Protein AF-A0A180FGI7-F1 (afdb_monomer_lite)

Radius of gyration: 23.94 Å; chains: 1; bounding box: 54×24×76 Å

Sequence (99 aa):
MFRSRNYRINWSELLYYGLFINIYLCAVKYNFIRMVEFIGTNAGLVWSALSEGGKQSVKEVRKATKIKEKDLYAAFGWLAKEGKLFFEEADDELFVRLV

Secondary structure (DSSP, 8-state):
----------HHHHHHHHHHHHHHHHHHHHHHHHHHHHHHHHHHHHHHHHHHHSSEEHHHHHHHH---HHHHHHHHHHHHHTT-EEEEEETTEEEEEE-

Structure (mmCIF, N/CA/C/O backbone):
data_AF-A0A180FGI7-F1
#
_entry.id   AF-A0A180FGI7-F1
#
loop_
_atom_site.group_PDB
_atom_site.id
_atom_site.type_symbol
_atom_site.label_atom_id
_atom_site.label_alt_id
_atom_site.label_comp_id
_atom_site.label_asym_id
_atom_site.label_entity_id
_atom_site.label_seq_id
_atom_site.pdbx_PDB_ins_code
_atom_site.Cartn_x
_atom_site.Cartn_y
_atom_site.Cartn_z
_atom_site.occupancy
_atom_site.B_iso_or_equiv
_atom_site.auth_seq_id
_atom_site.auth_comp_id
_atom_site.auth_asym_id
_atom_site.auth_atom_id
_atom_site.pdbx_PDB_model_num
ATOM 1 N N . MET A 1 1 ? 14.114 5.490 -60.212 1.00 35.16 1 MET A N 1
ATOM 2 C CA . MET A 1 1 ? 15.523 5.631 -59.781 1.00 35.16 1 MET A CA 1
ATOM 3 C C . MET A 1 1 ? 15.551 5.766 -58.260 1.00 35.16 1 MET A C 1
ATOM 5 O O . MET A 1 1 ? 15.451 6.868 -57.739 1.00 35.16 1 MET A O 1
ATOM 9 N N . PHE A 1 2 ? 15.578 4.642 -57.537 1.00 34.91 2 PHE A N 1
ATOM 10 C CA . PHE A 1 2 ? 15.638 4.642 -56.072 1.00 34.91 2 PHE A CA 1
ATOM 11 C C . PHE A 1 2 ? 17.085 4.872 -55.639 1.00 34.91 2 PHE A C 1
ATOM 13 O O . PHE A 1 2 ? 17.933 3.990 -55.742 1.00 34.91 2 PHE A O 1
ATOM 20 N N . ARG A 1 3 ? 17.385 6.097 -55.204 1.00 40.56 3 ARG A N 1
ATOM 21 C CA . ARG A 1 3 ? 18.682 6.454 -54.630 1.00 40.56 3 ARG A CA 1
ATOM 22 C C . ARG A 1 3 ? 18.753 5.858 -53.221 1.00 40.56 3 ARG A C 1
ATOM 24 O O . ARG A 1 3 ? 18.254 6.451 -52.269 1.00 40.56 3 ARG A O 1
ATOM 31 N N . SER A 1 4 ? 19.350 4.672 -53.108 1.00 40.28 4 SER A N 1
ATOM 32 C CA . SER A 1 4 ? 19.806 4.126 -51.828 1.00 40.28 4 SER A CA 1
ATOM 33 C C . SER A 1 4 ? 20.807 5.115 -51.228 1.00 40.28 4 SER A C 1
ATOM 35 O O . SER A 1 4 ? 21.898 5.319 -51.764 1.00 40.28 4 SER A O 1
ATOM 37 N N . ARG A 1 5 ? 20.405 5.817 -50.165 1.00 46.78 5 ARG A N 1
ATOM 38 C CA . ARG A 1 5 ? 21.340 6.587 -49.349 1.00 46.78 5 ARG A CA 1
ATOM 39 C C . ARG A 1 5 ? 22.101 5.567 -48.514 1.00 46.78 5 ARG A C 1
ATOM 41 O O . ARG A 1 5 ? 21.508 4.904 -47.674 1.00 46.78 5 ARG A O 1
ATOM 48 N N . ASN A 1 6 ? 23.397 5.427 -48.777 1.00 50.19 6 ASN A N 1
ATOM 49 C CA . ASN A 1 6 ? 24.313 4.680 -47.923 1.00 50.19 6 ASN A CA 1
ATOM 50 C C . ASN A 1 6 ? 24.257 5.270 -46.508 1.00 50.19 6 ASN A C 1
ATOM 52 O O . ASN A 1 6 ? 24.907 6.277 -46.225 1.00 50.19 6 ASN A O 1
ATOM 56 N N . TYR A 1 7 ? 23.477 4.655 -45.623 1.00 50.06 7 TYR A N 1
ATOM 57 C CA . TYR A 1 7 ? 23.558 4.910 -44.193 1.00 50.06 7 TYR A CA 1
ATOM 58 C C . TYR A 1 7 ? 24.858 4.263 -43.711 1.00 50.06 7 TYR A C 1
ATOM 60 O O . TYR A 1 7 ? 24.916 3.067 -43.438 1.00 50.06 7 TYR A O 1
ATOM 68 N N . ARG A 1 8 ? 25.942 5.045 -43.682 1.00 51.84 8 ARG A N 1
ATOM 69 C CA . ARG A 1 8 ? 27.185 4.662 -43.008 1.00 51.84 8 ARG A CA 1
ATOM 70 C C . ARG A 1 8 ? 26.887 4.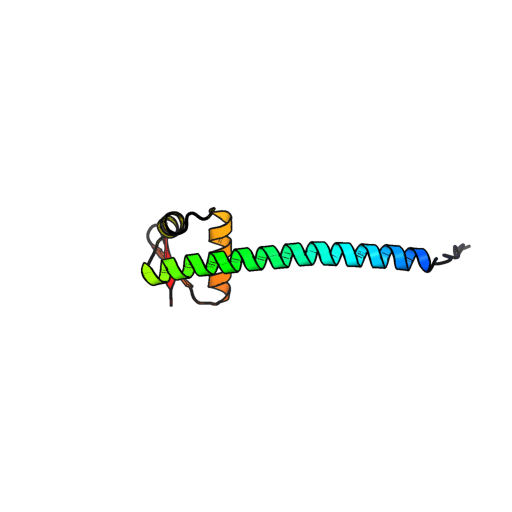683 -41.510 1.00 51.84 8 ARG A C 1
ATOM 72 O O . ARG A 1 8 ? 27.006 5.724 -40.877 1.00 51.84 8 ARG A O 1
ATOM 79 N N . ILE A 1 9 ? 26.416 3.556 -40.982 1.00 58.25 9 ILE A N 1
ATOM 80 C CA . ILE A 1 9 ? 26.127 3.396 -39.557 1.00 58.25 9 ILE A CA 1
ATOM 81 C C . ILE A 1 9 ? 27.437 3.610 -38.797 1.00 58.25 9 ILE A C 1
ATOM 83 O O . ILE A 1 9 ? 28.400 2.862 -38.976 1.00 58.25 9 ILE A O 1
ATOM 87 N N . ASN A 1 10 ? 27.486 4.668 -37.993 1.00 63.09 10 ASN A N 1
ATOM 88 C CA . ASN A 1 10 ? 28.641 4.981 -37.174 1.00 63.09 10 ASN A CA 1
ATOM 89 C C . ASN A 1 10 ? 28.524 4.204 -35.859 1.00 63.09 10 ASN A C 1
ATOM 91 O O . ASN A 1 10 ? 27.660 4.482 -35.028 1.00 63.09 10 ASN A O 1
ATOM 95 N N . TRP A 1 11 ? 29.366 3.186 -35.684 1.00 59.03 11 TRP A N 1
ATOM 96 C CA . TRP A 1 11 ? 29.312 2.295 -34.522 1.00 59.03 11 TRP A CA 1
ATOM 97 C C . TRP A 1 11 ? 29.507 3.037 -33.189 1.00 59.03 11 TRP A C 1
ATOM 99 O O . TRP A 1 11 ? 28.964 2.610 -32.175 1.00 59.03 11 TRP A O 1
ATOM 109 N N . SER A 1 12 ? 30.203 4.179 -33.182 1.00 66.31 12 SER A N 1
ATOM 110 C CA . SER A 1 12 ? 30.355 5.026 -31.992 1.00 66.31 12 SER A CA 1
ATOM 111 C C . SER A 1 12 ? 29.056 5.725 -31.570 1.00 66.31 12 SER A C 1
ATOM 113 O O . SER A 1 12 ? 28.803 5.839 -30.373 1.00 66.31 12 SER A O 1
ATOM 115 N N . GLU A 1 13 ? 28.198 6.133 -32.511 1.00 68.94 13 GLU A N 1
ATOM 116 C CA . GLU A 1 13 ? 26.881 6.712 -32.200 1.00 68.94 13 GLU A CA 1
ATOM 117 C C . GLU A 1 13 ? 25.943 5.653 -31.620 1.00 68.94 13 GLU A C 1
ATOM 119 O O . GLU A 1 13 ? 25.286 5.905 -30.614 1.00 68.94 13 GLU A O 1
ATOM 124 N N . LEU A 1 14 ? 25.926 4.440 -32.184 1.00 64.62 14 LEU A N 1
ATOM 125 C CA . LEU A 1 14 ? 25.129 3.335 -31.639 1.00 64.62 14 LEU A CA 1
ATOM 126 C C . LEU A 1 14 ? 25.558 2.944 -30.220 1.00 64.62 14 LEU A C 1
ATOM 128 O O . LEU A 1 14 ? 24.704 2.681 -29.374 1.00 64.62 14 LEU A O 1
ATOM 132 N N . LEU A 1 15 ? 26.864 2.945 -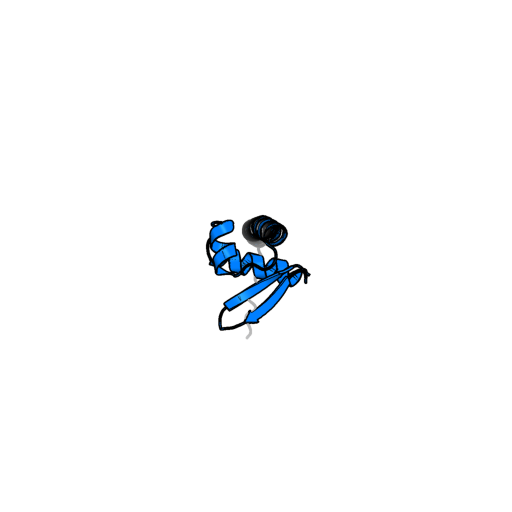29.937 1.00 66.81 15 LEU A N 1
ATOM 133 C CA . LEU A 1 15 ? 27.376 2.712 -28.586 1.00 66.81 15 LEU A CA 1
ATOM 134 C C . LEU A 1 15 ? 26.992 3.850 -27.630 1.00 66.81 15 LEU A C 1
ATOM 136 O O . LEU A 1 15 ? 26.638 3.574 -26.487 1.00 66.81 15 LEU A O 1
ATOM 140 N N . TYR A 1 16 ? 26.979 5.105 -28.093 1.00 72.06 16 TYR A N 1
ATOM 141 C CA . TYR A 1 16 ? 26.546 6.260 -27.300 1.00 72.06 16 TYR A CA 1
ATOM 142 C C . TYR A 1 16 ? 25.049 6.188 -26.963 1.00 72.06 16 TYR A C 1
ATOM 144 O O . TYR A 1 16 ? 24.683 6.241 -25.791 1.00 72.06 16 TYR A O 1
ATOM 152 N N . TYR A 1 17 ? 24.178 5.963 -27.952 1.00 66.94 17 TYR A N 1
ATOM 153 C CA . TYR A 1 17 ? 22.742 5.777 -27.711 1.00 66.94 17 TYR A CA 1
ATOM 154 C C . TYR A 1 17 ? 22.459 4.548 -26.832 1.00 66.94 17 TYR A C 1
ATOM 156 O O . TYR A 1 17 ? 21.600 4.616 -25.955 1.00 66.94 17 TYR A O 1
ATOM 164 N N . GLY A 1 18 ? 23.211 3.454 -26.996 1.00 69.44 18 GLY A N 1
ATOM 165 C CA . GLY A 1 18 ? 23.104 2.258 -26.155 1.00 69.44 18 GLY A CA 1
ATOM 166 C C . GLY A 1 18 ? 23.502 2.493 -24.691 1.00 69.44 18 GLY A C 1
ATOM 167 O O . GLY A 1 18 ? 22.791 2.054 -23.786 1.00 69.44 18 GLY A O 1
A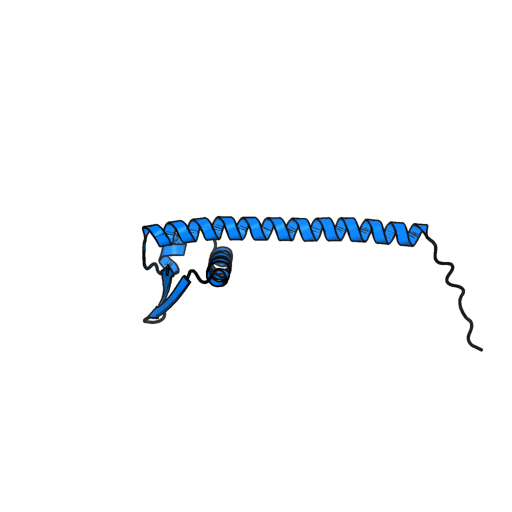TOM 168 N N . LEU A 1 19 ? 24.592 3.226 -24.440 1.00 65.25 19 LEU A N 1
ATOM 169 C CA . LEU A 1 19 ? 25.018 3.626 -23.091 1.00 65.25 19 LEU A CA 1
ATOM 170 C C . LEU A 1 19 ? 24.013 4.576 -22.429 1.00 65.25 19 LEU A C 1
ATOM 172 O O . LEU A 1 19 ? 23.681 4.393 -21.257 1.00 65.25 19 LEU A O 1
ATOM 176 N N . PHE A 1 20 ? 23.482 5.542 -23.182 1.00 69.38 20 PHE A N 1
ATOM 177 C CA . PHE A 1 20 ? 22.432 6.437 -22.695 1.00 69.38 20 PHE A CA 1
ATOM 178 C C . PHE A 1 20 ? 21.171 5.652 -22.327 1.00 69.38 20 PHE A C 1
ATOM 180 O O . PHE A 1 20 ? 20.681 5.771 -21.207 1.00 69.38 20 PHE A O 1
ATOM 187 N N . ILE A 1 21 ? 20.686 4.777 -23.206 1.00 73.38 21 ILE A N 1
ATOM 188 C CA . ILE A 1 21 ? 19.515 3.933 -22.932 1.00 73.38 21 ILE A CA 1
ATOM 189 C C . ILE A 1 21 ? 19.713 3.084 -21.669 1.00 73.38 21 ILE A C 1
ATOM 191 O O . ILE A 1 21 ? 18.793 2.984 -20.861 1.00 73.38 21 ILE A O 1
ATOM 195 N N . ASN A 1 22 ? 20.903 2.519 -21.450 1.00 74.00 22 ASN A N 1
ATOM 196 C CA . ASN A 1 22 ? 21.177 1.688 -20.276 1.00 74.00 22 ASN A CA 1
ATOM 197 C C . ASN A 1 22 ? 21.153 2.497 -18.966 1.00 74.00 22 ASN A C 1
ATOM 199 O O . ASN A 1 22 ? 20.536 2.077 -17.990 1.00 74.00 22 ASN A O 1
ATOM 203 N N . ILE A 1 23 ? 21.735 3.699 -18.960 1.00 72.69 23 ILE A N 1
ATOM 204 C CA . ILE A 1 23 ? 21.710 4.605 -17.800 1.00 72.69 23 ILE A CA 1
ATOM 205 C C . ILE A 1 23 ? 20.280 5.065 -17.485 1.00 72.69 23 ILE A C 1
ATOM 207 O O . ILE A 1 23 ? 19.870 5.038 -16.323 1.00 72.69 23 ILE A O 1
ATOM 211 N N . TYR A 1 24 ? 19.491 5.428 -18.500 1.00 72.50 24 TYR A N 1
ATOM 212 C CA . TYR A 1 24 ? 18.091 5.821 -18.311 1.00 72.50 24 TYR A CA 1
ATOM 213 C C . TYR A 1 24 ? 17.219 4.648 -17.843 1.00 72.50 24 TYR A C 1
ATOM 215 O O . TYR A 1 24 ? 16.436 4.805 -16.907 1.00 72.50 24 TYR A O 1
ATOM 223 N N . LEU A 1 25 ? 17.382 3.455 -18.422 1.00 74.12 25 LEU A N 1
ATOM 224 C CA . LEU A 1 25 ? 16.702 2.242 -17.954 1.00 74.12 25 LEU A CA 1
ATOM 225 C C . LEU A 1 25 ? 17.091 1.902 -16.513 1.00 74.12 25 LEU A C 1
ATOM 227 O O . LEU A 1 25 ? 16.222 1.540 -15.725 1.00 74.12 25 LEU A O 1
ATOM 231 N N . CYS A 1 26 ? 18.365 2.053 -16.148 1.00 71.12 26 CYS A N 1
ATOM 232 C CA . CYS A 1 26 ? 18.848 1.852 -14.785 1.00 71.12 26 CYS A CA 1
ATOM 233 C C . CYS A 1 26 ? 18.192 2.841 -13.809 1.00 71.12 26 CYS A C 1
ATOM 235 O O . CYS A 1 26 ? 17.660 2.425 -12.780 1.00 71.12 26 CYS A O 1
ATOM 237 N N . ALA A 1 27 ? 18.128 4.128 -14.164 1.00 73.31 27 ALA A N 1
ATOM 238 C CA . ALA A 1 27 ? 17.487 5.155 -13.346 1.00 73.31 27 ALA A CA 1
ATOM 239 C C . ALA A 1 27 ? 15.974 4.920 -13.181 1.00 73.31 27 ALA A C 1
ATOM 241 O O . ALA A 1 27 ? 15.447 5.013 -12.070 1.00 73.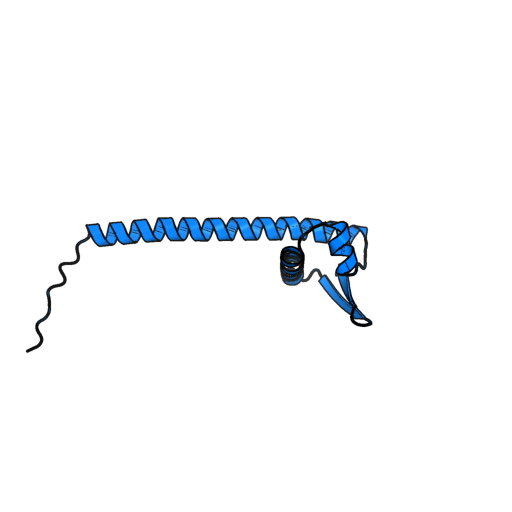31 27 ALA A O 1
ATOM 242 N N . VAL A 1 28 ? 15.261 4.568 -14.255 1.00 75.50 28 VAL A N 1
ATOM 243 C CA . VAL A 1 28 ? 13.818 4.270 -14.200 1.00 75.50 28 VAL A CA 1
ATOM 244 C C . VAL A 1 28 ? 13.553 2.995 -13.394 1.00 75.50 28 VAL A C 1
ATOM 246 O O . VAL A 1 28 ? 12.658 2.971 -12.548 1.00 75.50 28 VAL A O 1
ATOM 249 N N . LYS A 1 29 ? 14.372 1.954 -13.581 1.00 76.19 29 LYS A N 1
ATOM 250 C CA . LYS A 1 29 ? 14.274 0.699 -12.826 1.00 76.19 29 LYS A CA 1
ATOM 251 C C . LYS A 1 29 ? 14.559 0.910 -11.337 1.00 76.19 29 LYS A C 1
ATOM 253 O O . LYS A 1 29 ? 13.847 0.350 -10.510 1.00 76.19 29 LYS A O 1
ATOM 258 N N . TYR A 1 30 ? 15.531 1.753 -10.987 1.00 75.56 30 TYR A N 1
ATOM 259 C CA . TYR A 1 30 ? 15.835 2.096 -9.596 1.00 75.56 30 TYR A CA 1
ATOM 260 C C . TYR A 1 30 ? 14.665 2.816 -8.912 1.00 75.56 30 TYR A C 1
ATOM 262 O O . TYR A 1 30 ? 14.268 2.443 -7.810 1.00 75.56 30 TYR A O 1
ATOM 270 N N . ASN A 1 31 ? 14.057 3.798 -9.587 1.00 77.44 31 ASN A N 1
ATOM 271 C CA . ASN A 1 31 ? 12.878 4.497 -9.066 1.00 77.44 31 ASN A CA 1
ATOM 272 C C . ASN A 1 31 ? 11.691 3.548 -8.848 1.00 77.44 31 ASN A C 1
ATOM 274 O O . ASN A 1 31 ? 10.999 3.648 -7.835 1.00 77.44 31 ASN A O 1
ATOM 278 N N . PHE A 1 32 ? 11.483 2.595 -9.761 1.00 77.75 32 PHE A N 1
ATOM 279 C CA . PHE A 1 32 ? 10.437 1.586 -9.614 1.00 77.75 32 PHE A CA 1
ATOM 280 C C . PHE A 1 32 ? 10.686 0.657 -8.416 1.00 77.75 32 PHE A C 1
ATOM 282 O O . PHE A 1 32 ? 9.786 0.459 -7.604 1.00 77.75 32 PHE A O 1
ATOM 289 N N . ILE A 1 33 ? 11.911 0.140 -8.259 1.00 80.44 33 ILE A N 1
ATOM 290 C CA . ILE A 1 33 ? 12.285 -0.729 -7.128 1.00 80.44 33 ILE A CA 1
ATOM 291 C C . ILE A 1 33 ? 12.064 -0.001 -5.795 1.00 80.44 33 ILE A C 1
ATOM 293 O O . ILE A 1 33 ? 11.426 -0.544 -4.896 1.00 80.44 33 ILE A O 1
ATOM 297 N N . ARG A 1 34 ? 12.491 1.264 -5.700 1.00 82.56 34 ARG A N 1
ATOM 298 C CA . ARG A 1 34 ? 12.319 2.088 -4.494 1.00 82.56 34 ARG A CA 1
ATOM 299 C C . ARG A 1 34 ? 10.853 2.322 -4.129 1.00 82.56 34 ARG A C 1
ATOM 301 O O . ARG A 1 34 ? 10.511 2.297 -2.950 1.00 82.56 34 ARG A O 1
ATOM 308 N N . MET A 1 35 ? 9.986 2.543 -5.118 1.00 81.62 35 MET A N 1
ATOM 309 C CA . MET A 1 35 ? 8.543 2.688 -4.887 1.00 81.62 35 MET A CA 1
ATOM 310 C C . MET A 1 35 ? 7.911 1.396 -4.368 1.00 81.62 35 MET A C 1
ATOM 312 O O . MET A 1 35 ? 7.099 1.439 -3.447 1.00 81.62 35 MET A O 1
ATOM 316 N N . VAL A 1 36 ? 8.297 0.248 -4.926 1.00 83.19 36 VAL A N 1
ATOM 317 C CA . VAL A 1 36 ? 7.771 -1.056 -4.505 1.00 83.19 36 VAL A CA 1
ATOM 318 C C . VAL A 1 36 ? 8.164 -1.379 -3.062 1.00 83.19 36 VAL A C 1
ATOM 320 O O . VAL A 1 36 ? 7.310 -1.803 -2.287 1.00 83.19 36 VAL A O 1
ATOM 323 N N . GLU A 1 37 ? 9.413 -1.124 -2.666 1.00 85.25 37 GLU A N 1
ATOM 324 C CA . GLU A 1 37 ? 9.861 -1.321 -1.279 1.00 85.25 37 GLU A CA 1
ATOM 325 C C . GLU A 1 37 ? 9.103 -0.423 -0.290 1.00 85.25 37 GLU A C 1
ATOM 327 O O . GLU A 1 37 ? 8.709 -0.871 0.790 1.00 85.25 37 GLU A O 1
ATOM 332 N N . PHE A 1 38 ? 8.852 0.834 -0.669 1.00 86.31 38 PHE A N 1
ATOM 333 C CA . PHE A 1 38 ? 8.100 1.776 0.159 1.00 86.31 38 PHE A CA 1
ATOM 334 C C . PHE A 1 38 ? 6.649 1.322 0.367 1.00 86.31 38 PHE A C 1
ATOM 336 O O . PHE A 1 38 ? 6.165 1.295 1.499 1.00 86.31 38 PHE A O 1
ATOM 343 N N . ILE A 1 39 ? 5.971 0.895 -0.705 1.00 84.75 39 ILE A N 1
ATOM 344 C CA . ILE A 1 39 ? 4.605 0.356 -0.628 1.00 84.75 39 ILE A CA 1
ATOM 345 C C . ILE A 1 39 ? 4.580 -0.935 0.197 1.00 84.75 39 ILE A C 1
ATOM 347 O O . ILE A 1 39 ? 3.701 -1.087 1.040 1.00 84.75 39 ILE A O 1
ATOM 351 N N . GLY A 1 40 ? 5.555 -1.831 0.014 1.00 84.12 40 GLY A N 1
ATOM 352 C CA . GLY A 1 40 ? 5.661 -3.074 0.783 1.00 84.12 40 GLY A CA 1
ATOM 353 C C . GLY A 1 40 ? 5.855 -2.832 2.283 1.00 84.12 40 GLY A C 1
ATOM 354 O O . GLY A 1 40 ? 5.200 -3.467 3.106 1.00 84.12 40 GLY A O 1
ATOM 355 N N . THR A 1 41 ? 6.691 -1.858 2.649 1.00 86.38 41 THR A N 1
ATOM 356 C CA . THR A 1 41 ? 6.920 -1.482 4.055 1.00 86.38 41 THR A CA 1
ATOM 357 C C . THR A 1 41 ? 5.653 -0.896 4.683 1.00 86.38 41 THR A C 1
ATOM 359 O O . THR A 1 41 ? 5.262 -1.280 5.786 1.00 86.38 41 THR A O 1
ATOM 362 N N . ASN A 1 42 ? 4.960 -0.018 3.953 1.00 85.00 42 ASN A N 1
ATOM 363 C CA . ASN A 1 42 ? 3.691 0.564 4.390 1.00 85.00 42 ASN A CA 1
ATOM 364 C C . ASN A 1 42 ? 2.580 -0.490 4.498 1.00 85.00 42 ASN A C 1
ATOM 366 O O . ASN A 1 42 ? 1.783 -0.447 5.432 1.00 85.00 42 ASN A O 1
ATOM 370 N N . ALA A 1 43 ? 2.548 -1.460 3.583 1.00 83.31 43 ALA A N 1
ATOM 371 C CA . ALA A 1 43 ? 1.632 -2.592 3.636 1.00 83.31 43 ALA A CA 1
ATOM 372 C C . ALA A 1 43 ? 1.872 -3.469 4.869 1.00 83.31 43 ALA A C 1
ATOM 374 O O . ALA A 1 43 ? 0.906 -3.882 5.506 1.00 83.31 43 ALA A O 1
ATOM 375 N N . GLY A 1 44 ? 3.132 -3.687 5.257 1.00 84.12 44 GLY A N 1
ATOM 376 C CA . GLY A 1 44 ? 3.476 -4.371 6.504 1.00 84.12 44 GLY A CA 1
ATOM 377 C C . GLY A 1 44 ? 2.947 -3.642 7.742 1.00 84.12 44 GLY A C 1
ATOM 378 O O . GLY A 1 44 ? 2.338 -4.266 8.604 1.00 84.12 44 GLY A O 1
ATOM 379 N N . LEU A 1 45 ? 3.093 -2.314 7.798 1.00 83.06 45 LEU A N 1
ATOM 380 C CA . LEU A 1 45 ? 2.550 -1.498 8.895 1.00 83.06 45 LEU A CA 1
ATOM 381 C C . LEU A 1 45 ? 1.017 -1.561 8.968 1.00 83.06 45 LEU A C 1
ATOM 383 O O . LEU A 1 45 ? 0.455 -1.712 10.052 1.00 83.06 45 LEU A O 1
ATOM 387 N N . VAL A 1 46 ? 0.342 -1.474 7.818 1.00 82.25 46 VAL A N 1
ATOM 388 C CA . VAL A 1 46 ? -1.118 -1.632 7.718 1.00 82.25 46 VAL A CA 1
ATOM 389 C C . VAL A 1 46 ? -1.543 -3.029 8.173 1.00 82.25 46 VAL A C 1
ATOM 391 O O . VAL A 1 46 ? -2.519 -3.160 8.907 1.00 82.25 46 VAL A O 1
ATOM 394 N N . TRP A 1 47 ? -0.795 -4.064 7.790 1.00 82.12 47 TRP A N 1
ATOM 395 C CA . TRP A 1 47 ? -1.053 -5.442 8.194 1.00 82.12 47 TRP A CA 1
ATOM 396 C C . TRP A 1 47 ? -0.904 -5.642 9.705 1.00 82.12 47 TRP A C 1
ATOM 398 O O . TRP A 1 47 ? -1.785 -6.234 10.317 1.00 82.12 47 TRP A O 1
ATOM 408 N N . SER A 1 48 ? 0.148 -5.101 10.327 1.00 81.88 48 SER A N 1
ATOM 409 C CA . SER A 1 48 ? 0.324 -5.161 11.784 1.00 81.88 48 SER A CA 1
ATOM 410 C C . SER A 1 48 ? -0.809 -4.448 12.527 1.00 81.88 48 SER A C 1
ATOM 412 O O . SER A 1 48 ? -1.368 -5.013 13.462 1.00 81.88 48 SER A O 1
ATOM 414 N N . ALA A 1 49 ? -1.219 -3.262 12.064 1.00 78.75 49 ALA A N 1
ATOM 415 C CA . ALA A 1 49 ? -2.345 -2.532 12.651 1.00 78.75 49 ALA A CA 1
ATOM 416 C C . ALA A 1 49 ? -3.677 -3.302 12.528 1.00 78.75 49 ALA A C 1
ATOM 418 O O . ALA A 1 49 ? -4.456 -3.348 13.479 1.00 78.75 49 ALA A O 1
ATOM 419 N N . LEU A 1 50 ? -3.918 -3.948 11.380 1.00 75.94 50 LEU A N 1
ATOM 420 C CA . LEU A 1 50 ? -5.072 -4.829 11.172 1.00 75.94 50 LEU A CA 1
ATOM 421 C C . LEU A 1 50 ? -4.992 -6.099 12.031 1.00 75.94 50 LEU A C 1
ATOM 423 O O . LEU A 1 50 ? -6.009 -6.560 12.538 1.00 75.94 50 LEU A O 1
ATOM 427 N N . SER A 1 51 ? -3.797 -6.659 12.227 1.00 74.69 51 SER A N 1
ATOM 428 C CA . SER A 1 51 ? -3.599 -7.864 13.038 1.00 74.69 51 SER A CA 1
ATOM 429 C C . SER A 1 51 ? -3.852 -7.617 14.524 1.00 74.69 51 SER A C 1
ATOM 431 O O . SER A 1 51 ? -4.343 -8.512 15.204 1.00 74.69 51 SER A O 1
ATOM 433 N N . GLU A 1 52 ? -3.528 -6.429 15.032 1.00 74.31 52 GLU A N 1
ATOM 434 C CA . GLU A 1 52 ? -3.800 -6.041 16.421 1.00 74.31 52 GLU A CA 1
ATOM 435 C C . GLU A 1 52 ? -5.251 -5.579 16.617 1.00 74.31 52 GLU A C 1
ATOM 437 O O . GLU A 1 52 ? -5.844 -5.799 17.672 1.00 74.31 52 GLU A O 1
ATOM 442 N N . GLY A 1 53 ? -5.830 -4.943 15.595 1.00 65.94 53 GLY A N 1
ATOM 443 C CA . GLY A 1 53 ? -7.153 -4.326 15.649 1.00 65.94 53 GLY A CA 1
ATOM 444 C C . GLY A 1 53 ? -8.325 -5.182 15.168 1.00 65.94 53 GLY A C 1
ATOM 445 O O . GLY A 1 53 ? -9.472 -4.776 15.343 1.00 65.94 53 GLY A O 1
ATOM 446 N N . GLY A 1 54 ? -8.073 -6.338 14.552 1.00 69.44 54 GLY A N 1
ATOM 447 C CA . GLY A 1 54 ? -9.115 -7.188 13.976 1.00 69.44 54 GLY A CA 1
ATOM 448 C C . GLY A 1 54 ? -9.793 -6.547 12.758 1.00 69.44 54 GLY A C 1
ATOM 449 O O . GLY A 1 54 ? -9.130 -6.095 11.826 1.00 69.44 54 GLY A O 1
ATOM 450 N N . LYS A 1 55 ? -11.133 -6.530 12.733 1.00 65.62 55 LYS A N 1
ATOM 451 C CA . LYS A 1 55 ? -11.901 -5.814 11.700 1.00 65.62 55 LYS A CA 1
ATOM 452 C C . LYS A 1 55 ? -11.712 -4.312 11.904 1.00 65.62 55 LYS A C 1
ATOM 454 O O . LYS A 1 55 ? -12.269 -3.764 12.849 1.00 65.62 55 LYS A O 1
ATOM 459 N N . GLN A 1 56 ? -10.985 -3.655 11.005 1.00 69.44 56 GLN A N 1
ATOM 460 C CA . GLN A 1 56 ? -10.878 -2.197 11.002 1.00 69.44 56 GLN A CA 1
ATOM 461 C C . GLN A 1 56 ? -11.443 -1.612 9.712 1.00 69.44 56 GLN A C 1
ATOM 463 O O . GLN A 1 56 ? -11.272 -2.154 8.615 1.00 69.44 56 GLN A O 1
ATOM 468 N N . SER A 1 57 ? -12.121 -0.477 9.851 1.00 68.75 57 SER A N 1
ATOM 469 C CA . SER A 1 57 ? -12.583 0.304 8.703 1.00 68.75 57 SER A CA 1
ATOM 470 C C . SER A 1 57 ? -11.413 1.045 8.045 1.00 68.75 57 SER A C 1
ATOM 472 O O . SER A 1 57 ? -10.438 1.418 8.703 1.00 68.75 57 SER A O 1
ATOM 474 N N . VAL A 1 58 ? -11.524 1.364 6.751 1.00 68.31 58 VAL A N 1
ATOM 475 C CA . VAL A 1 58 ? -10.531 2.196 6.031 1.00 68.31 58 VAL A CA 1
ATOM 476 C C . VAL A 1 58 ? -10.249 3.525 6.761 1.00 68.31 58 VAL A C 1
ATOM 478 O O . VAL A 1 58 ? -9.127 4.040 6.739 1.00 68.31 58 VAL A O 1
ATOM 481 N N . LYS A 1 59 ? -11.247 4.063 7.475 1.00 67.38 59 LYS A N 1
ATOM 482 C CA . LYS A 1 59 ? -11.136 5.287 8.282 1.00 67.38 59 LYS A CA 1
ATOM 483 C C . LYS A 1 59 ? -10.274 5.097 9.535 1.00 67.38 59 LYS A C 1
ATOM 485 O O . LYS A 1 59 ? -9.537 6.012 9.907 1.00 67.38 59 LYS A O 1
ATOM 490 N N . GLU A 1 60 ? -10.347 3.937 10.179 1.00 69.44 60 GLU A N 1
ATOM 491 C CA . GLU A 1 60 ? -9.540 3.599 11.356 1.00 69.44 60 GLU A CA 1
ATOM 492 C C . GLU A 1 60 ? -8.104 3.265 10.975 1.00 69.44 60 GLU A C 1
ATOM 494 O O . GLU A 1 60 ? -7.183 3.813 11.579 1.00 69.44 60 GLU A O 1
ATOM 499 N N . VAL A 1 61 ? -7.900 2.493 9.904 1.00 71.38 61 VAL A N 1
ATOM 500 C CA . VAL A 1 61 ? -6.553 2.182 9.399 1.00 71.38 61 VAL A CA 1
ATOM 501 C C . VAL A 1 61 ? -5.823 3.468 9.000 1.00 71.38 61 VAL A C 1
ATOM 503 O O . VAL A 1 61 ? -4.642 3.641 9.312 1.00 71.38 61 VAL A O 1
ATOM 506 N N . ARG A 1 62 ? -6.527 4.435 8.393 1.00 70.38 62 ARG A N 1
ATOM 507 C CA . ARG A 1 62 ? -5.978 5.768 8.090 1.00 70.38 62 ARG A CA 1
ATOM 508 C C . ARG A 1 62 ? -5.528 6.520 9.348 1.00 70.38 62 ARG A C 1
ATOM 510 O O . ARG A 1 62 ? -4.503 7.201 9.319 1.00 70.38 62 ARG A O 1
ATOM 517 N N . LYS A 1 63 ? -6.279 6.416 10.449 1.00 67.94 63 LYS A N 1
ATOM 518 C CA . LYS A 1 63 ? -5.929 7.053 11.731 1.00 67.94 63 LYS A CA 1
ATOM 519 C C . LYS A 1 63 ? -4.772 6.339 12.432 1.00 67.94 63 LYS A C 1
ATOM 521 O O . LYS A 1 63 ? -3.880 7.017 12.936 1.00 67.94 63 LYS A O 1
ATOM 526 N N . ALA A 1 64 ? -4.773 5.007 12.436 1.00 65.56 64 ALA A N 1
ATOM 527 C CA . ALA A 1 64 ? -3.768 4.183 13.100 1.00 65.56 64 ALA A CA 1
ATOM 528 C C . ALA A 1 64 ? -2.395 4.304 12.429 1.00 65.56 64 ALA A C 1
ATOM 530 O O . ALA A 1 64 ? -1.378 4.452 13.099 1.00 65.56 64 ALA A O 1
ATOM 531 N N . THR A 1 65 ? -2.368 4.309 11.097 1.00 68.06 65 THR A N 1
ATOM 532 C CA . THR A 1 65 ? -1.109 4.274 10.345 1.00 68.06 65 THR A CA 1
ATOM 533 C C . THR A 1 65 ? -0.549 5.667 10.027 1.00 68.06 65 THR A C 1
ATOM 535 O O . THR A 1 65 ? 0.639 5.794 9.739 1.00 68.06 65 THR A O 1
ATOM 538 N N . LYS A 1 66 ? -1.360 6.740 10.116 1.00 71.75 66 LYS A N 1
ATOM 539 C CA . LYS A 1 66 ? -0.995 8.125 9.725 1.00 71.75 66 LYS A CA 1
ATOM 540 C C . LYS A 1 66 ? -0.422 8.232 8.299 1.00 71.75 66 LYS A C 1
ATOM 542 O O . LYS A 1 66 ? 0.301 9.176 7.978 1.00 71.75 66 LYS A O 1
ATOM 547 N N . ILE A 1 67 ? -0.754 7.279 7.433 1.00 71.94 67 ILE A N 1
ATOM 548 C CA . ILE A 1 67 ? -0.274 7.225 6.052 1.00 71.94 67 ILE A CA 1
ATOM 549 C C . ILE A 1 67 ? -1.220 8.041 5.158 1.00 71.94 67 ILE A C 1
ATOM 551 O O . ILE A 1 67 ? -2.423 8.152 5.418 1.00 71.94 67 ILE A O 1
ATOM 555 N N . LYS A 1 68 ? -0.679 8.648 4.095 1.00 75.69 68 LYS A N 1
ATOM 556 C CA . LYS A 1 68 ? -1.479 9.337 3.073 1.00 75.69 68 LYS A CA 1
ATOM 557 C C . LYS A 1 68 ? -2.433 8.358 2.385 1.00 75.69 68 LYS A C 1
ATOM 559 O O . LYS A 1 68 ? -2.091 7.212 2.122 1.00 75.69 68 LYS A O 1
ATOM 564 N N . GLU A 1 69 ? -3.604 8.861 2.003 1.00 73.19 69 GLU A N 1
ATOM 565 C CA . GLU A 1 69 ? -4.695 8.074 1.407 1.00 73.19 69 GLU A CA 1
ATOM 566 C C . GLU A 1 69 ? -4.265 7.299 0.149 1.00 73.19 69 GLU A C 1
ATOM 568 O O . GLU A 1 69 ? -4.610 6.135 -0.016 1.00 73.19 69 GLU A O 1
ATOM 573 N N . LYS A 1 70 ? -3.432 7.911 -0.703 1.00 78.06 70 LYS A N 1
ATOM 574 C CA . LYS A 1 70 ? -2.900 7.278 -1.922 1.00 78.06 70 LYS A CA 1
ATOM 575 C C . LYS A 1 70 ? -2.031 6.053 -1.623 1.00 78.06 70 LYS A C 1
ATOM 577 O O . LYS A 1 70 ? -2.169 5.028 -2.284 1.00 78.06 70 LYS A O 1
ATOM 582 N N . ASP A 1 71 ? -1.164 6.161 -0.620 1.00 80.38 71 ASP A N 1
ATOM 583 C CA . ASP A 1 71 ? -0.236 5.092 -0.245 1.00 80.38 71 ASP A CA 1
ATOM 584 C C . ASP A 1 71 ? -0.970 3.973 0.512 1.00 80.38 71 ASP A C 1
ATOM 586 O O . ASP A 1 71 ? -0.602 2.806 0.400 1.00 80.38 71 ASP A O 1
ATOM 590 N N . LEU A 1 72 ? -2.056 4.313 1.220 1.00 80.56 72 LEU A N 1
ATOM 591 C CA . LEU A 1 72 ? -2.941 3.352 1.876 1.00 80.56 72 LEU A CA 1
ATOM 592 C C . LEU A 1 72 ? -3.647 2.441 0.859 1.00 80.56 72 LEU A C 1
ATOM 594 O O . LEU A 1 72 ? -3.613 1.222 0.995 1.00 80.56 72 LEU A O 1
ATOM 598 N N . TYR A 1 73 ? -4.245 3.010 -0.193 1.00 81.06 73 TYR A N 1
ATOM 599 C CA . TYR A 1 73 ? -4.871 2.204 -1.248 1.00 81.06 73 TYR A CA 1
ATOM 600 C C . TYR A 1 73 ? -3.850 1.348 -2.008 1.00 81.06 73 TYR A C 1
ATOM 602 O O . TYR A 1 73 ? -4.149 0.207 -2.360 1.00 81.06 73 TYR A O 1
ATOM 610 N N . ALA A 1 74 ? -2.625 1.850 -2.209 1.00 84.88 74 ALA A N 1
ATOM 611 C CA . ALA A 1 74 ? -1.537 1.057 -2.782 1.00 84.88 74 ALA A CA 1
ATOM 612 C C . ALA A 1 74 ? -1.144 -0.124 -1.875 1.00 84.88 74 ALA A C 1
ATOM 614 O O . ALA A 1 74 ? -0.957 -1.239 -2.363 1.00 84.88 74 ALA A O 1
ATOM 615 N N . ALA A 1 75 ? -1.080 0.098 -0.559 1.00 84.44 75 ALA A N 1
ATOM 616 C CA . ALA A 1 75 ? -0.840 -0.948 0.431 1.00 84.44 75 ALA A CA 1
ATOM 617 C C . ALA A 1 75 ? -1.963 -2.001 0.447 1.00 84.44 75 ALA A C 1
ATOM 619 O O . ALA A 1 75 ? -1.674 -3.197 0.453 1.00 84.44 75 ALA A O 1
ATOM 620 N N . PHE A 1 76 ? -3.233 -1.587 0.366 1.00 81.25 76 PHE A N 1
ATOM 621 C CA . PHE A 1 76 ? -4.354 -2.522 0.232 1.00 81.25 76 PHE A CA 1
ATOM 622 C C . PHE A 1 76 ? -4.266 -3.347 -1.052 1.00 81.25 76 PHE A C 1
ATOM 624 O O . PHE A 1 76 ? -4.454 -4.559 -0.998 1.00 81.25 76 PHE A O 1
ATOM 631 N N . GLY A 1 77 ? -3.920 -2.734 -2.188 1.00 84.62 77 GLY A N 1
ATOM 632 C CA . GLY A 1 77 ? -3.697 -3.458 -3.443 1.00 84.62 77 GLY A CA 1
ATOM 633 C C . GLY A 1 77 ? -2.558 -4.482 -3.349 1.00 84.62 77 GLY A C 1
ATOM 634 O O . GLY A 1 77 ? -2.668 -5.584 -3.887 1.00 84.62 77 GLY A O 1
ATOM 635 N N . TRP A 1 78 ? -1.487 -4.156 -2.617 1.00 88.12 78 TRP A N 1
ATOM 636 C CA . TRP A 1 78 ? -0.376 -5.076 -2.360 1.00 88.12 78 TRP A CA 1
ATOM 637 C C . TRP A 1 78 ? -0.798 -6.278 -1.505 1.00 88.12 78 TRP A C 1
ATOM 639 O O . TRP A 1 78 ? -0.502 -7.419 -1.848 1.00 88.12 78 TRP A O 1
ATOM 649 N N . LEU A 1 79 ? -1.543 -6.040 -0.425 1.00 81.50 79 LEU A N 1
ATOM 650 C CA . LEU A 1 79 ? -2.057 -7.103 0.444 1.00 81.50 79 LEU A CA 1
ATOM 651 C C . LEU A 1 79 ? -3.143 -7.948 -0.245 1.00 81.50 79 LEU A C 1
ATOM 653 O O . LEU A 1 79 ? -3.203 -9.161 -0.046 1.00 81.50 79 LEU A O 1
ATOM 657 N N . ALA A 1 80 ? -3.965 -7.331 -1.099 1.00 80.25 80 ALA A N 1
ATOM 658 C CA . ALA A 1 80 ? -4.952 -8.024 -1.922 1.00 80.25 80 ALA A CA 1
ATOM 659 C C . ALA A 1 80 ? -4.285 -8.953 -2.947 1.00 80.25 80 ALA A C 1
ATOM 661 O O . ALA A 1 80 ? -4.766 -10.063 -3.162 1.00 80.25 80 ALA A O 1
ATOM 662 N N . LYS A 1 81 ? -3.138 -8.554 -3.521 1.00 79.56 81 LYS A N 1
ATOM 663 C CA . LYS A 1 81 ? -2.321 -9.429 -4.380 1.00 79.56 81 LYS A CA 1
ATOM 664 C C . LYS A 1 81 ? -1.857 -10.688 -3.640 1.00 79.56 81 LYS A C 1
ATOM 666 O O . LYS A 1 81 ? -1.770 -11.747 -4.253 1.00 79.56 81 LYS A O 1
ATOM 671 N N . GLU A 1 82 ? -1.561 -10.583 -2.346 1.00 76.7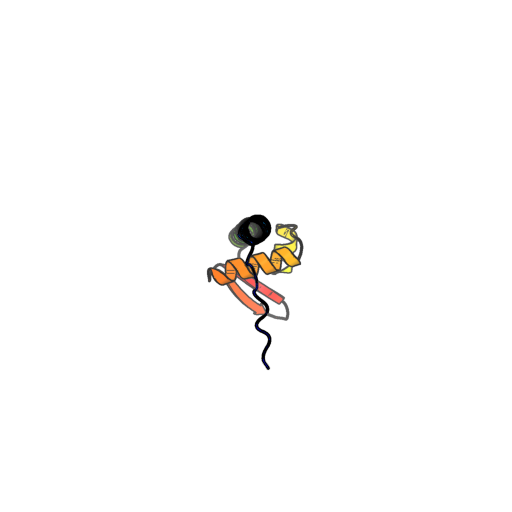5 82 GLU A N 1
ATOM 672 C CA . GLU A 1 82 ? -1.198 -11.738 -1.514 1.00 76.75 82 GLU A CA 1
ATOM 673 C C . GLU A 1 82 ? -2.409 -12.588 -1.090 1.00 76.75 82 GLU A C 1
ATOM 675 O O . GLU A 1 82 ? -2.219 -13.661 -0.523 1.00 76.75 82 GLU A O 1
ATOM 680 N N . GLY A 1 83 ? -3.642 -12.143 -1.360 1.00 75.06 83 GLY A N 1
ATOM 681 C CA . GLY A 1 83 ? -4.866 -12.872 -1.010 1.00 75.06 83 GLY A CA 1
ATOM 682 C C . GLY A 1 83 ? -5.170 -12.904 0.492 1.00 75.06 83 GLY A C 1
ATOM 683 O O . GLY A 1 83 ? -5.954 -13.734 0.938 1.00 75.06 83 GLY A O 1
ATOM 684 N N . LYS A 1 84 ? -4.547 -12.018 1.280 1.00 72.75 84 LYS A N 1
ATOM 685 C CA . LYS A 1 84 ? -4.653 -12.001 2.752 1.00 72.75 84 LYS A CA 1
ATOM 686 C C . LYS A 1 84 ? -5.789 -11.129 3.290 1.00 72.75 84 LYS A C 1
ATOM 688 O O . LYS A 1 84 ? -5.996 -11.088 4.500 1.00 72.75 84 LYS A O 1
ATOM 693 N N . LEU A 1 85 ? -6.489 -10.402 2.418 1.00 74.38 85 LEU A N 1
ATOM 694 C CA . LEU A 1 85 ? -7.556 -9.477 2.798 1.00 74.38 85 LEU A CA 1
ATOM 695 C C . LEU A 1 85 ? -8.923 -9.992 2.362 1.00 74.38 85 LEU A C 1
ATOM 697 O O . LEU A 1 85 ? -9.117 -10.342 1.199 1.00 74.38 85 LEU A O 1
ATOM 701 N N . PHE A 1 86 ? -9.882 -9.946 3.284 1.00 70.75 86 PHE A N 1
ATOM 702 C CA . PHE A 1 86 ? -11.304 -9.949 2.961 1.00 70.75 86 PHE A CA 1
ATOM 703 C C . PHE A 1 86 ? -11.850 -8.535 3.106 1.00 70.75 86 PHE A C 1
ATOM 705 O O . PHE A 1 86 ? -11.727 -7.915 4.166 1.00 70.75 86 PHE A O 1
ATOM 712 N N . PHE A 1 87 ? -12.473 -8.059 2.033 1.00 69.50 87 PHE A N 1
ATOM 713 C CA . PHE A 1 87 ? -13.257 -6.836 2.031 1.00 69.50 87 PHE A CA 1
ATOM 714 C C . PHE A 1 87 ? -14.711 -7.214 2.300 1.00 69.50 87 PHE A C 1
ATOM 716 O O . PHE A 1 87 ? -15.275 -8.049 1.593 1.00 69.50 87 PHE A O 1
ATOM 723 N N . GLU A 1 88 ? -15.302 -6.631 3.335 1.00 69.62 88 GLU A N 1
ATOM 724 C CA . GLU A 1 88 ? -16.742 -6.685 3.568 1.00 69.62 88 GLU A CA 1
ATOM 725 C C . GLU A 1 88 ? -17.291 -5.266 3.439 1.00 69.62 88 GLU A C 1
ATOM 727 O O . GLU A 1 88 ? -16.831 -4.350 4.119 1.00 69.62 88 GLU A O 1
ATOM 732 N N . GLU A 1 89 ? -18.251 -5.084 2.539 1.00 66.12 89 GLU A N 1
ATOM 733 C CA . GLU A 1 89 ? -19.003 -3.840 2.391 1.00 66.12 89 GLU A CA 1
ATOM 734 C C . GLU A 1 89 ? -20.259 -3.946 3.257 1.00 66.12 89 GLU A C 1
ATOM 736 O O . GLU A 1 89 ? -21.093 -4.828 3.046 1.00 66.12 89 GLU A O 1
ATOM 741 N N . ALA A 1 90 ? -20.376 -3.079 4.260 1.00 54.47 90 ALA A N 1
ATOM 742 C CA . ALA A 1 90 ? -21.578 -2.951 5.076 1.00 54.47 90 ALA A CA 1
ATOM 743 C C . ALA A 1 90 ? -21.882 -1.458 5.263 1.00 54.47 90 ALA A C 1
ATOM 745 O O . ALA A 1 90 ? -21.007 -0.714 5.698 1.00 54.47 90 ALA A O 1
ATOM 746 N N . ASP A 1 91 ? -23.100 -1.033 4.907 1.00 54.97 91 ASP A N 1
ATOM 747 C CA . ASP A 1 91 ? -23.594 0.353 5.042 1.00 54.97 91 ASP A CA 1
ATOM 748 C C . ASP A 1 91 ? -22.635 1.436 4.497 1.00 54.97 91 ASP A C 1
ATOM 750 O O . ASP A 1 91 ? -22.239 2.353 5.212 1.00 54.97 91 ASP A O 1
ATOM 754 N N . ASP A 1 92 ? -22.233 1.331 3.222 1.00 60.03 92 ASP A N 1
ATOM 755 C CA . ASP A 1 92 ? -21.319 2.278 2.546 1.00 60.03 92 ASP A CA 1
ATOM 756 C C . ASP A 1 92 ? -19.919 2.418 3.193 1.00 60.03 92 ASP A C 1
ATOM 758 O O . ASP A 1 92 ? -19.125 3.288 2.815 1.00 60.03 92 ASP A O 1
ATOM 762 N N . GLU A 1 93 ? -19.565 1.541 4.140 1.00 60.22 93 GLU A N 1
ATOM 763 C CA . GLU A 1 93 ? -18.237 1.474 4.741 1.00 60.22 93 GLU A CA 1
ATOM 764 C C . GLU A 1 93 ? -17.510 0.176 4.359 1.00 60.22 93 GLU A C 1
ATOM 766 O O . GLU A 1 93 ? -18.004 -0.943 4.508 1.00 60.22 93 GLU A O 1
ATOM 771 N N . LEU A 1 94 ? -16.287 0.348 3.847 1.00 67.00 94 LEU A N 1
ATOM 772 C CA . LEU A 1 94 ? -15.376 -0.741 3.510 1.00 67.00 94 LEU A CA 1
ATOM 773 C C . LEU A 1 94 ? -14.666 -1.219 4.781 1.00 67.00 94 LEU A C 1
ATOM 775 O O . LEU A 1 94 ? -13.806 -0.518 5.334 1.00 67.00 94 LEU A O 1
ATOM 779 N N . PHE A 1 95 ? -15.008 -2.427 5.223 1.00 67.00 95 PHE A N 1
ATOM 780 C CA . PHE A 1 95 ? -14.332 -3.121 6.311 1.00 67.00 95 PHE A CA 1
ATOM 781 C C . PHE A 1 95 ? -13.274 -4.061 5.755 1.00 67.00 95 PHE A C 1
ATOM 783 O O . PHE A 1 95 ? -13.522 -4.842 4.835 1.00 67.00 95 PHE A O 1
ATOM 790 N N . VAL A 1 96 ? -12.084 -4.000 6.347 1.00 69.44 96 VAL A N 1
ATOM 791 C CA . VAL A 1 96 ? -10.965 -4.862 5.987 1.00 69.44 96 VAL A CA 1
ATOM 792 C C . VAL A 1 96 ? -10.719 -5.818 7.146 1.00 69.44 96 VAL A C 1
ATOM 794 O O . VAL A 1 96 ? -10.517 -5.393 8.285 1.00 69.44 96 VAL A O 1
ATOM 797 N N . ARG A 1 97 ? -10.748 -7.120 6.859 1.00 69.00 97 ARG A N 1
ATOM 798 C CA . ARG A 1 97 ? -10.332 -8.163 7.801 1.00 69.00 97 ARG A CA 1
ATOM 799 C C . ARG A 1 97 ? -9.211 -9.000 7.205 1.00 69.00 97 ARG A C 1
ATOM 801 O O . ARG A 1 97 ? -9.157 -9.208 5.991 1.00 69.00 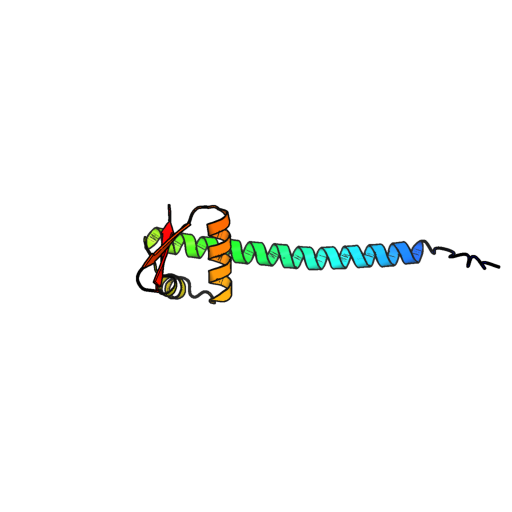97 ARG A O 1
ATOM 808 N N . LEU A 1 98 ? -8.349 -9.500 8.077 1.00 67.19 98 LEU A N 1
ATOM 809 C CA . LEU A 1 98 ? -7.403 -10.553 7.730 1.00 67.19 98 LEU A CA 1
ATOM 810 C C . LEU A 1 98 ? -8.144 -11.895 7.661 1.00 67.19 98 LEU A C 1
ATOM 812 O O . LEU A 1 98 ? -9.098 -12.107 8.414 1.00 67.19 98 LEU A O 1
ATOM 816 N N . VAL A 1 99 ? -7.735 -12.744 6.716 1.00 62.94 99 VAL A N 1
ATOM 817 C CA . VAL A 1 99 ? -8.164 -14.155 6.622 1.00 62.94 99 VAL A CA 1
ATOM 818 C C . VAL A 1 99 ? -7.433 -14.999 7.645 1.00 62.94 99 VAL A C 1
ATOM 820 O O . VAL A 1 99 ? -6.207 -14.787 7.787 1.00 62.94 99 VAL A O 1
#

Foldseek 3Di:
DDPDDPPPPDVVVVVVVVVVVVVVCVVVVVVVVVLVVVLQVLLVQLVVVCVVVFWDWPVVSCVSSVDDPVSSVSSVVVVVVVVQWDWDDDPNITIIGGD

pLDDT: mean 71.17, std 11.16, range [34.91, 88.12]